Protein AF-A0A7Z9PZH0-F1 (afdb_monomer)

Foldseek 3Di:
DDDPPPDQDPVNVVVVVVVVVVVVVVVVVVVVVVVVVVVVVCVVVVQVVQQVVLCVVCLPPPQVPDDQFFDDDPPDQKTWGWDWAQDPVDNQKIWIKIFIDDDNDGDDIDIDIGGD

Structure (mmCIF, N/CA/C/O backbone):
data_AF-A0A7Z9PZH0-F1
#
_entry.id   AF-A0A7Z9PZH0-F1
#
loop_
_atom_site.group_PDB
_atom_site.id
_atom_site.type_symbol
_atom_site.label_atom_id
_atom_site.label_alt_id
_atom_site.label_comp_id
_atom_site.label_asym_id
_atom_site.label_entity_id
_atom_site.label_seq_id
_atom_site.pdbx_PDB_ins_code
_atom_site.Cartn_x
_atom_site.Cartn_y
_atom_site.Cartn_z
_atom_site.occupancy
_atom_site.B_iso_or_equiv
_atom_site.auth_seq_id
_atom_site.auth_comp_id
_atom_site.auth_asym_id
_atom_site.auth_atom_id
_atom_site.pdbx_PDB_model_num
ATOM 1 N N . MET A 1 1 ? -60.888 13.069 33.838 1.00 39.78 1 MET A N 1
ATOM 2 C CA . MET A 1 1 ? -59.625 12.820 33.105 1.00 39.78 1 MET A CA 1
ATOM 3 C C . MET A 1 1 ? -58.450 13.131 34.029 1.00 39.78 1 MET A C 1
ATOM 5 O O . MET A 1 1 ? -58.092 14.291 34.178 1.00 39.78 1 MET A O 1
ATOM 9 N N . LYS A 1 2 ? -57.905 12.134 34.742 1.00 39.16 2 LYS A N 1
ATOM 10 C CA . LYS A 1 2 ? -56.745 12.352 35.623 1.00 39.16 2 LYS A CA 1
ATOM 11 C C . LYS A 1 2 ? -55.480 12.396 34.763 1.00 39.16 2 LYS A C 1
ATOM 13 O O . LYS A 1 2 ? -55.059 11.367 34.245 1.00 39.16 2 LYS A O 1
ATOM 18 N N . LYS A 1 3 ? -54.892 13.586 34.603 1.00 49.62 3 LYS A N 1
ATOM 19 C CA . LYS A 1 3 ? -53.516 13.739 34.115 1.00 49.62 3 LYS A CA 1
ATOM 20 C C . LYS A 1 3 ? -52.597 13.094 35.153 1.00 49.62 3 LYS A C 1
ATOM 22 O O . LYS A 1 3 ? -52.370 13.666 36.214 1.00 49.62 3 LYS A O 1
ATOM 27 N N . LEU A 1 4 ? -52.114 11.884 34.870 1.00 53.66 4 LEU A N 1
ATOM 28 C CA . LEU A 1 4 ? -50.980 11.318 35.590 1.00 53.66 4 LEU A CA 1
ATOM 29 C C . LEU A 1 4 ? -49.764 12.176 35.245 1.00 53.66 4 LEU A C 1
ATOM 31 O O . LEU A 1 4 ? -49.152 12.008 34.193 1.00 53.66 4 LEU A O 1
ATOM 35 N N . SER A 1 5 ? -49.432 13.111 36.131 1.00 52.12 5 SER A N 1
ATOM 36 C CA . SER A 1 5 ? -48.100 13.700 36.175 1.00 52.12 5 SER A CA 1
ATOM 37 C C . SER A 1 5 ? -47.149 12.587 36.615 1.00 52.12 5 SER A C 1
ATOM 39 O O . SER A 1 5 ? -46.910 12.396 37.805 1.00 52.12 5 SER A O 1
ATOM 41 N N . ARG A 1 6 ? -46.705 11.761 35.660 1.00 59.03 6 ARG A N 1
ATOM 42 C CA . ARG A 1 6 ? -45.662 10.757 35.876 1.00 59.03 6 ARG A CA 1
ATOM 43 C C . ARG A 1 6 ? -44.362 11.519 36.111 1.00 59.03 6 ARG A C 1
ATOM 45 O O . ARG A 1 6 ? -43.688 11.910 35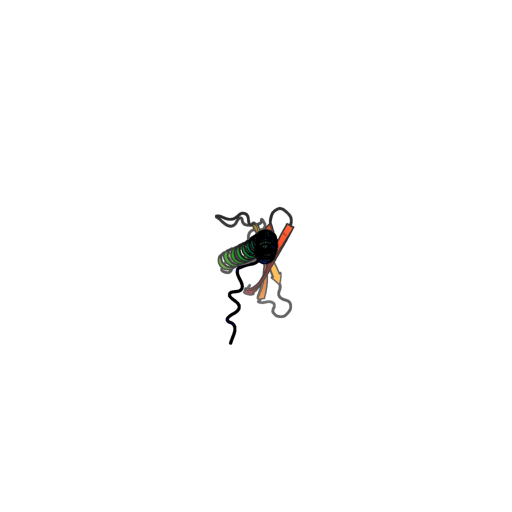.166 1.00 59.03 6 ARG A O 1
ATOM 52 N N . GLY A 1 7 ? -44.074 11.808 37.378 1.00 63.12 7 GLY A N 1
ATOM 53 C CA . GLY A 1 7 ? -42.737 12.212 37.788 1.00 63.12 7 GLY A CA 1
ATOM 54 C C . GLY A 1 7 ? -41.760 11.104 37.409 1.00 63.12 7 GLY A C 1
ATOM 55 O O . GLY A 1 7 ? -42.092 9.927 37.554 1.00 63.12 7 GLY A O 1
ATOM 56 N N . ILE A 1 8 ? -40.598 11.493 36.886 1.00 64.25 8 ILE A N 1
ATOM 57 C CA . IL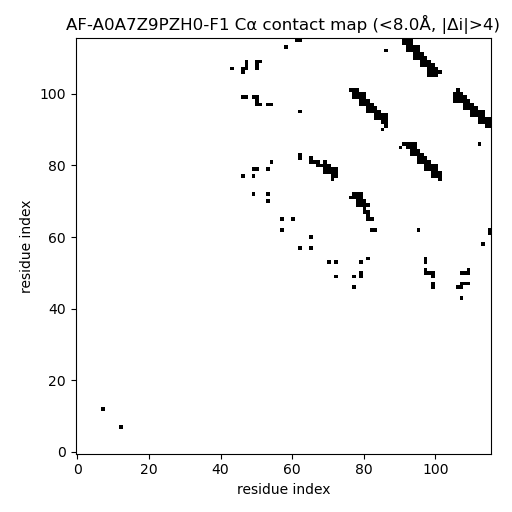E A 1 8 ? -39.541 10.562 36.487 1.00 64.25 8 ILE A CA 1
ATOM 58 C C . ILE A 1 8 ? -39.191 9.703 37.700 1.00 64.25 8 ILE A C 1
ATOM 60 O O . ILE A 1 8 ? -38.819 10.218 38.759 1.00 64.25 8 ILE A O 1
ATOM 64 N N . SER A 1 9 ? -39.366 8.393 37.559 1.00 78.38 9 SER A N 1
ATOM 65 C CA . SER A 1 9 ? -39.071 7.447 38.630 1.00 78.38 9 SER A CA 1
ATOM 66 C C . SER A 1 9 ? -37.560 7.326 38.809 1.00 78.38 9 SER A C 1
ATOM 68 O O . SER A 1 9 ? -36.808 7.318 37.836 1.00 78.38 9 SER A O 1
ATOM 70 N N . LEU A 1 10 ? -37.095 7.151 40.047 1.00 77.19 10 LEU A N 1
ATOM 71 C CA . LEU A 1 10 ? -35.681 6.883 40.342 1.00 77.19 10 LEU A CA 1
ATOM 72 C C . LEU A 1 10 ? -35.178 5.641 39.575 1.00 77.19 10 LEU A C 1
ATOM 74 O O . LEU A 1 10 ? -34.029 5.592 39.144 1.00 77.19 10 LEU A O 1
ATOM 78 N N . LEU A 1 11 ? -36.077 4.687 39.301 1.00 82.69 11 LEU A N 1
ATOM 79 C CA . LEU A 1 11 ? -35.816 3.535 38.440 1.00 82.69 11 LEU A CA 1
ATOM 80 C C . LEU A 1 11 ? -35.559 3.934 36.976 1.00 82.69 11 LEU A C 1
ATOM 82 O O . LEU A 1 11 ? -34.640 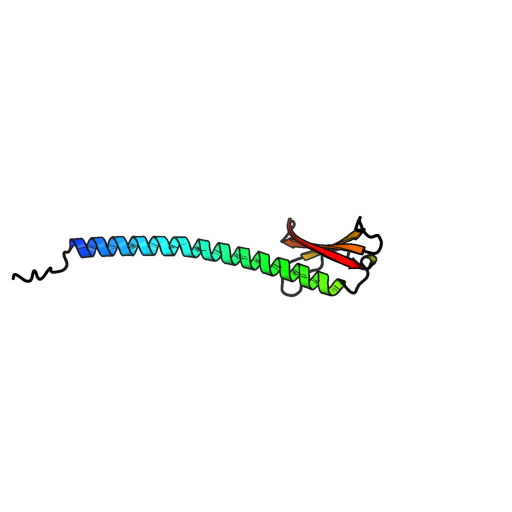3.403 36.365 1.00 82.69 11 LEU A O 1
ATOM 86 N N . GLU A 1 12 ? -36.326 4.876 36.415 1.00 82.62 12 GLU A N 1
ATOM 87 C CA . GLU A 1 12 ? -36.106 5.369 35.043 1.00 82.62 12 GLU A CA 1
ATOM 88 C C . GLU A 1 12 ? -34.746 6.054 34.912 1.00 82.62 12 GLU A C 1
ATOM 90 O O . GLU A 1 12 ? -34.064 5.861 33.909 1.00 82.62 12 GLU A O 1
ATOM 95 N N . VAL A 1 13 ? -34.313 6.791 35.940 1.00 83.50 13 VAL A N 1
ATOM 96 C CA . VAL A 1 13 ? -32.986 7.427 35.959 1.00 83.50 13 VAL A CA 1
ATOM 97 C C . VAL A 1 13 ? -31.875 6.377 35.949 1.00 83.50 13 VAL A C 1
ATOM 99 O O . VAL A 1 13 ? -30.932 6.481 35.163 1.00 83.50 13 VAL A O 1
ATOM 102 N N . VAL A 1 14 ? -31.998 5.336 36.778 1.00 87.19 14 VAL A N 1
ATOM 103 C CA . VAL A 1 14 ? -31.017 4.241 36.836 1.00 87.19 14 VAL A CA 1
ATOM 104 C C . VAL A 1 14 ? -30.970 3.472 35.514 1.00 87.19 14 VAL A C 1
ATOM 106 O O . VAL A 1 14 ? -29.882 3.188 35.009 1.00 87.19 14 VAL A O 1
ATOM 109 N N . VAL A 1 15 ? -32.127 3.180 34.915 1.00 90.12 15 VAL A N 1
ATOM 110 C CA . VAL A 1 15 ? -32.207 2.504 33.610 1.00 90.12 15 VAL A CA 1
ATOM 111 C C . VAL A 1 15 ? -31.595 3.373 32.507 1.00 90.12 15 VAL A C 1
ATOM 113 O O . VAL A 1 15 ? -30.789 2.878 31.720 1.00 90.12 15 VAL A O 1
ATOM 116 N N . ALA A 1 16 ? -31.886 4.675 32.480 1.00 88.19 16 ALA A N 1
ATOM 117 C CA . ALA A 1 16 ? -31.292 5.599 31.516 1.00 88.19 16 ALA A CA 1
ATOM 118 C C . ALA A 1 16 ? -29.762 5.680 31.660 1.00 88.19 16 ALA A C 1
ATOM 120 O O . ALA A 1 16 ? -29.047 5.640 30.656 1.00 88.19 16 ALA A O 1
ATOM 121 N N . MET A 1 17 ? -29.237 5.719 32.890 1.00 89.50 17 MET A N 1
ATOM 122 C CA . MET A 1 17 ? -27.791 5.666 33.139 1.00 89.50 17 MET A CA 1
ATOM 123 C C . MET A 1 17 ? -27.164 4.370 32.616 1.00 89.50 17 MET A C 1
ATOM 125 O O . MET A 1 17 ? -26.131 4.420 31.948 1.00 89.50 17 MET A O 1
ATOM 129 N N . GLN A 1 18 ? -27.798 3.223 32.865 1.00 91.88 18 GLN A N 1
ATOM 130 C CA . GLN A 1 18 ? -27.328 1.917 32.389 1.00 91.88 18 GLN A CA 1
ATOM 131 C C . GLN A 1 18 ? -27.299 1.847 30.855 1.00 91.88 18 GLN A C 1
ATOM 133 O O . GLN A 1 18 ? -26.290 1.444 30.272 1.00 91.88 18 GLN A O 1
ATOM 138 N N . CYS A 1 19 ? -28.366 2.301 30.189 1.00 89.75 19 CYS A N 1
ATOM 139 C CA . CYS A 1 19 ? -28.420 2.377 28.729 1.00 89.75 19 CYS A CA 1
ATOM 140 C C . CYS A 1 19 ? -27.329 3.295 28.168 1.00 89.75 19 CYS A C 1
ATOM 142 O O . CYS A 1 19 ? -26.658 2.932 27.204 1.00 89.75 19 CYS A O 1
ATOM 144 N N . THR A 1 20 ? -27.105 4.452 28.795 1.00 89.00 20 THR A N 1
ATOM 145 C CA . THR A 1 20 ? -26.069 5.402 28.364 1.00 89.00 20 THR A CA 1
ATOM 146 C C . THR A 1 20 ? -24.670 4.803 28.521 1.00 89.00 20 THR A C 1
ATOM 148 O O . THR A 1 20 ? -23.851 4.896 27.606 1.00 89.00 20 THR A O 1
ATOM 151 N N . ALA A 1 21 ? -24.403 4.121 29.638 1.00 89.38 21 ALA A N 1
ATOM 152 C CA . ALA A 1 21 ? -23.137 3.435 29.878 1.00 89.38 21 ALA A CA 1
ATOM 153 C C . ALA A 1 21 ? -22.875 2.330 28.840 1.00 89.38 21 ALA A C 1
ATOM 155 O O . ALA A 1 21 ? -21.779 2.257 28.283 1.00 89.38 21 ALA A O 1
ATOM 156 N N . LEU A 1 22 ? -23.883 1.515 28.516 1.00 87.94 22 LEU A N 1
ATOM 157 C CA . LEU A 1 22 ? -23.783 0.487 27.471 1.00 87.94 22 LEU A CA 1
ATOM 158 C C . LEU A 1 22 ? -23.483 1.088 26.093 1.00 87.94 22 LEU A C 1
ATOM 160 O O . LEU A 1 22 ? -22.635 0.572 25.362 1.00 87.94 22 LEU A O 1
ATOM 164 N N . LEU A 1 23 ? -24.141 2.195 25.753 1.00 89.00 23 LEU A N 1
ATOM 165 C CA . LEU A 1 23 ? -23.958 2.876 24.474 1.00 89.00 23 LEU A CA 1
ATOM 166 C C . LEU A 1 23 ? -22.541 3.461 24.353 1.00 89.00 23 LEU A C 1
ATOM 168 O O . LEU A 1 23 ? -21.892 3.303 23.318 1.00 89.00 23 LEU A O 1
ATOM 172 N N . LEU A 1 24 ? -22.009 4.032 25.439 1.00 87.31 24 LEU A N 1
ATOM 173 C CA . LEU A 1 24 ? -20.619 4.491 25.516 1.00 87.31 24 LEU A CA 1
ATOM 174 C C . LEU A 1 24 ? -19.619 3.338 25.361 1.00 87.31 24 LEU A C 1
ATOM 176 O O . LEU A 1 24 ? -18.647 3.468 24.619 1.00 87.31 24 LEU A O 1
ATOM 180 N N . VAL A 1 25 ? -19.865 2.188 25.997 1.00 86.38 25 VAL A N 1
ATOM 181 C CA . VAL A 1 25 ? -19.011 0.994 25.850 1.00 86.38 25 VAL A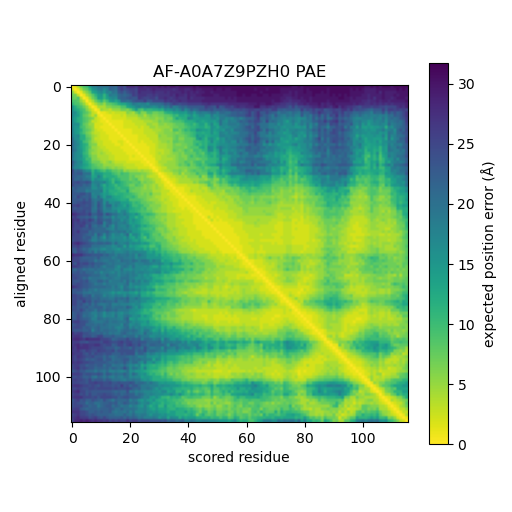 CA 1
ATOM 182 C C . VAL A 1 25 ? -19.001 0.495 24.404 1.00 86.38 25 VAL A C 1
ATOM 184 O O . VAL A 1 25 ? -17.937 0.153 23.881 1.00 86.38 25 VAL A O 1
ATOM 187 N N . LEU A 1 26 ? -20.158 0.480 23.737 1.00 82.69 26 LEU A N 1
ATOM 188 C CA . LEU A 1 26 ? -20.263 0.110 22.324 1.00 82.69 26 LEU A CA 1
ATOM 189 C C . LEU A 1 26 ? -19.472 1.075 21.433 1.00 82.69 26 LEU A C 1
ATOM 191 O O . LEU A 1 26 ? -18.657 0.623 20.629 1.00 82.69 26 LEU A O 1
ATOM 195 N N . ILE A 1 27 ? -19.624 2.388 21.625 1.00 80.88 27 ILE A N 1
ATOM 196 C CA . ILE A 1 27 ? -18.868 3.407 20.879 1.00 80.88 27 ILE A CA 1
ATOM 197 C C . ILE A 1 27 ? -17.357 3.223 21.085 1.00 80.88 27 ILE A C 1
ATOM 199 O O . ILE A 1 27 ? -16.597 3.164 20.113 1.00 80.88 27 ILE A O 1
ATOM 203 N N . CYS A 1 28 ? -16.920 3.047 22.334 1.00 78.94 28 CYS A N 1
ATOM 204 C CA . CYS A 1 28 ? -15.517 2.819 22.680 1.00 78.94 28 CYS A CA 1
ATOM 205 C C . CYS A 1 28 ? -14.944 1.532 22.072 1.00 78.94 28 CYS A C 1
ATOM 207 O O . CYS A 1 28 ? -13.738 1.463 21.845 1.00 78.94 28 CYS A O 1
ATOM 209 N N . ARG A 1 29 ? -15.773 0.522 21.782 1.00 75.56 29 ARG A N 1
ATOM 210 C CA . ARG A 1 29 ? -15.347 -0.701 21.079 1.00 75.56 29 ARG A CA 1
ATOM 211 C C . ARG A 1 29 ? -15.329 -0.554 19.558 1.00 75.56 29 ARG A C 1
ATOM 213 O O . ARG A 1 29 ? -14.462 -1.140 18.912 1.00 75.56 29 ARG A O 1
ATOM 220 N N . VAL A 1 30 ? -16.236 0.232 18.985 1.00 74.31 30 VAL A N 1
ATOM 221 C CA . VAL A 1 30 ? -16.333 0.440 17.528 1.00 74.31 30 VAL A CA 1
ATOM 222 C C . VAL A 1 30 ? -15.235 1.380 17.014 1.00 74.31 30 VAL A C 1
ATOM 224 O O . VAL A 1 30 ? -14.660 1.130 15.955 1.00 74.31 30 VAL A O 1
ATOM 227 N N . LEU A 1 31 ? -14.869 2.411 17.781 1.00 71.88 31 LEU A N 1
ATOM 228 C CA . LEU A 1 31 ? -13.819 3.378 17.424 1.00 71.88 31 LEU A CA 1
ATOM 229 C C . LEU A 1 31 ? -12.451 2.726 17.101 1.00 71.88 31 LEU A C 1
ATOM 231 O O . LEU A 1 31 ? -11.864 3.057 16.066 1.00 71.88 31 LEU A O 1
ATOM 235 N N . PRO A 1 32 ? -11.921 1.787 17.913 1.00 74.31 32 PRO A N 1
ATOM 236 C CA . PRO A 1 32 ? -10.704 1.045 17.590 1.00 74.31 32 PRO A CA 1
ATOM 237 C C . PRO A 1 32 ? -10.822 0.208 16.318 1.00 74.31 32 PRO A C 1
ATOM 239 O O . PRO A 1 32 ? -9.859 0.134 15.556 1.00 74.31 32 PRO A O 1
ATOM 242 N N . LEU A 1 33 ? -11.982 -0.417 16.082 1.00 70.06 33 LEU A N 1
ATOM 243 C CA . LEU A 1 33 ? -12.222 -1.224 14.885 1.00 70.06 33 LEU A CA 1
ATOM 244 C C . LEU A 1 33 ? -12.189 -0.351 13.629 1.00 70.06 33 LEU A C 1
ATOM 246 O O . LEU A 1 33 ? -11.449 -0.656 12.696 1.00 70.06 33 LEU A O 1
ATOM 250 N N . ALA A 1 34 ? -12.904 0.775 13.647 1.00 67.88 34 ALA A N 1
ATOM 251 C CA . ALA A 1 34 ? -12.912 1.737 12.550 1.00 67.88 34 ALA A CA 1
ATOM 252 C C . ALA A 1 34 ? -11.505 2.293 12.277 1.00 67.88 34 ALA A C 1
ATOM 254 O O . ALA A 1 34 ? -11.066 2.339 11.132 1.00 67.88 34 ALA A O 1
ATOM 255 N N . ARG A 1 35 ? -10.738 2.630 13.324 1.00 72.88 35 ARG A N 1
ATOM 256 C CA . ARG A 1 35 ? -9.343 3.086 13.170 1.00 72.88 35 ARG A CA 1
ATOM 257 C C . ARG A 1 35 ? -8.439 2.026 12.543 1.00 72.88 35 ARG A C 1
ATOM 259 O O . ARG A 1 35 ? -7.582 2.369 11.732 1.00 72.88 35 ARG A O 1
ATOM 266 N N . ARG A 1 36 ? -8.602 0.751 12.913 1.00 75.06 36 ARG A N 1
ATOM 267 C CA . ARG A 1 36 ? -7.840 -0.355 12.307 1.00 75.06 36 ARG A CA 1
ATOM 268 C C . ARG A 1 36 ? -8.196 -0.525 10.832 1.00 75.06 36 ARG A C 1
ATOM 270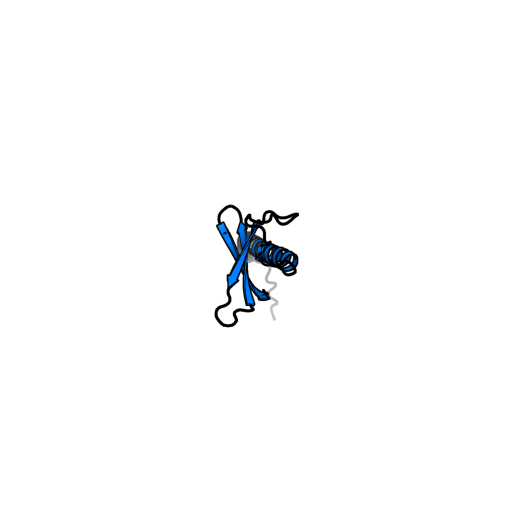 O O . ARG A 1 36 ? -7.281 -0.595 10.019 1.00 75.06 36 ARG A O 1
ATOM 277 N N . GLN A 1 37 ? -9.486 -0.490 10.498 1.00 75.06 37 GLN A N 1
ATOM 278 C CA . GLN A 1 37 ? -9.960 -0.589 9.115 1.00 75.06 37 GLN A CA 1
ATOM 279 C C . GLN A 1 37 ? -9.458 0.568 8.249 1.00 75.06 37 GLN A C 1
ATOM 281 O O . GLN A 1 37 ? -8.945 0.330 7.161 1.00 75.06 37 GLN A O 1
ATOM 286 N N . VAL A 1 38 ? -9.518 1.806 8.748 1.00 78.06 38 VAL A N 1
ATOM 287 C CA . VAL A 1 38 ? -8.973 2.973 8.036 1.00 78.06 38 VAL A CA 1
ATOM 288 C C . VAL A 1 38 ? -7.464 2.837 7.843 1.00 78.06 38 VAL A C 1
ATOM 290 O O . VAL A 1 38 ? -6.973 3.078 6.750 1.00 78.06 38 VAL A O 1
ATOM 293 N N . LYS A 1 39 ? -6.717 2.387 8.860 1.00 78.38 39 LYS A N 1
ATOM 294 C CA . LYS A 1 39 ? -5.263 2.189 8.747 1.00 78.38 39 LYS A CA 1
ATOM 295 C C . LYS A 1 39 ? -4.889 1.086 7.750 1.00 78.38 39 LYS A C 1
ATOM 297 O O . LYS A 1 39 ? -3.847 1.177 7.106 1.00 78.38 39 LYS A O 1
ATOM 302 N N . GLU A 1 40 ? -5.689 0.030 7.638 1.00 79.38 40 GLU A N 1
ATOM 303 C CA . GLU A 1 40 ? -5.508 -0.994 6.603 1.00 79.38 40 GLU A CA 1
ATOM 304 C C . GLU A 1 40 ? -5.872 -0.477 5.214 1.00 79.38 40 GLU A C 1
ATOM 306 O O . GLU A 1 40 ? -5.106 -0.699 4.280 1.00 79.38 40 GLU A O 1
ATOM 311 N N . ALA A 1 41 ? -6.984 0.244 5.078 1.00 76.94 41 ALA A N 1
ATOM 312 C CA . ALA A 1 41 ? -7.387 0.855 3.815 1.00 76.94 41 ALA A CA 1
ATOM 313 C C . ALA A 1 41 ? -6.341 1.863 3.316 1.00 76.94 41 ALA A C 1
ATOM 315 O O . ALA A 1 41 ? -5.950 1.811 2.155 1.00 76.94 41 ALA A O 1
ATOM 316 N N . ASP A 1 42 ? -5.815 2.702 4.206 1.00 82.44 42 ASP A N 1
ATOM 317 C CA . ASP A 1 42 ? -4.751 3.664 3.911 1.00 82.44 42 ASP A CA 1
ATOM 318 C C . ASP A 1 42 ? -3.460 2.966 3.450 1.00 82.44 42 ASP A C 1
ATOM 320 O O . ASP A 1 42 ? -2.867 3.333 2.440 1.00 82.44 42 ASP A O 1
ATOM 324 N N . LYS A 1 43 ? -3.066 1.866 4.108 1.00 81.00 43 LYS A N 1
ATOM 325 C CA . LYS A 1 43 ? -1.937 1.038 3.648 1.00 81.00 43 LYS A CA 1
ATOM 326 C C . LYS A 1 43 ? -2.170 0.439 2.259 1.00 81.00 43 LYS A C 1
ATOM 328 O O . LYS A 1 43 ? -1.213 0.351 1.493 1.00 81.00 43 LYS A O 1
ATOM 333 N N . ARG A 1 44 ? -3.393 -0.014 1.965 1.00 79.44 44 ARG A N 1
ATOM 334 C CA . ARG A 1 44 ? -3.761 -0.599 0.665 1.00 79.44 44 ARG A CA 1
ATOM 335 C C . ARG A 1 44 ? -3.713 0.446 -0.438 1.00 79.44 44 ARG A C 1
ATOM 337 O O . ARG A 1 44 ? -3.077 0.214 -1.458 1.00 79.44 44 ARG A O 1
ATOM 344 N N . LEU A 1 45 ? -4.328 1.600 -0.198 1.00 82.81 45 LEU A N 1
ATOM 345 C CA . LEU A 1 45 ? -4.344 2.719 -1.135 1.00 82.81 45 LEU A CA 1
ATOM 346 C C . LEU A 1 45 ? -2.933 3.259 -1.370 1.00 82.81 45 LEU A C 1
ATOM 348 O O . LEU A 1 45 ? -2.519 3.380 -2.516 1.00 82.81 45 LEU A O 1
ATOM 352 N N . GLY A 1 46 ? -2.164 3.494 -0.305 1.00 85.69 46 GLY A N 1
ATOM 353 C CA . GLY A 1 46 ? -0.782 3.958 -0.418 1.00 85.69 46 GLY A CA 1
ATOM 354 C C . GLY A 1 46 ? 0.120 2.972 -1.165 1.00 85.69 46 GLY A C 1
ATOM 355 O O . GLY A 1 46 ? 0.940 3.393 -1.972 1.00 85.69 46 GLY A O 1
ATOM 356 N N . GLY A 1 47 ? -0.060 1.665 -0.946 1.00 85.62 47 GLY A N 1
ATOM 357 C CA . GLY A 1 47 ? 0.662 0.632 -1.688 1.00 85.62 47 GLY A CA 1
ATOM 358 C C . GLY A 1 47 ? 0.285 0.606 -3.170 1.00 85.62 47 GLY A C 1
ATOM 359 O O . GLY A 1 47 ? 1.167 0.627 -4.022 1.00 85.62 47 GLY A O 1
ATOM 360 N N . ALA A 1 48 ? -1.010 0.615 -3.486 1.00 85.25 48 ALA A N 1
ATOM 361 C CA . ALA A 1 48 ? -1.485 0.624 -4.869 1.00 85.25 48 ALA A CA 1
ATOM 362 C C . ALA A 1 48 ? -1.012 1.870 -5.636 1.00 85.25 48 ALA A C 1
ATOM 364 O O . ALA A 1 48 ? -0.501 1.741 -6.745 1.00 85.25 48 ALA A O 1
ATOM 365 N N . LEU A 1 49 ? -1.102 3.053 -5.019 1.00 87.00 49 LEU A N 1
ATOM 366 C CA . LEU A 1 49 ? -0.602 4.303 -5.600 1.00 87.00 49 LEU A CA 1
ATOM 367 C C . LEU A 1 49 ? 0.916 4.266 -5.806 1.00 87.00 49 LEU A C 1
ATOM 369 O O . LEU A 1 49 ? 1.402 4.691 -6.846 1.00 87.00 49 LEU A O 1
ATOM 373 N N . ALA A 1 50 ? 1.671 3.708 -4.854 1.00 88.31 50 ALA A N 1
ATOM 374 C CA . ALA A 1 50 ? 3.112 3.524 -5.005 1.00 88.31 50 ALA A CA 1
ATOM 375 C C . ALA A 1 50 ? 3.450 2.605 -6.193 1.00 88.31 50 ALA A C 1
ATOM 377 O O . ALA A 1 50 ? 4.346 2.925 -6.971 1.00 88.31 50 ALA A O 1
ATOM 378 N N . ALA A 1 51 ? 2.723 1.492 -6.357 1.00 86.88 51 ALA A N 1
ATOM 379 C CA . ALA A 1 51 ? 2.894 0.592 -7.499 1.00 86.88 51 ALA A CA 1
ATOM 380 C C . ALA A 1 51 ? 2.598 1.299 -8.824 1.00 86.88 51 ALA A C 1
ATOM 382 O O . ALA A 1 51 ? 3.381 1.185 -9.762 1.00 86.88 51 ALA A O 1
ATOM 383 N N . GLN A 1 52 ? 1.486 2.035 -8.879 1.00 87.38 52 GLN A N 1
ATOM 384 C CA . GLN A 1 52 ? 1.048 2.744 -10.074 1.00 87.38 52 GLN A CA 1
ATOM 385 C C . GLN A 1 52 ? 2.039 3.838 -10.476 1.00 87.38 52 GLN A C 1
ATOM 387 O O . GLN A 1 52 ? 2.446 3.867 -11.630 1.00 87.38 52 GLN A O 1
ATOM 392 N N . ASN A 1 53 ? 2.481 4.678 -9.537 1.00 88.62 53 ASN A N 1
ATOM 393 C CA . ASN A 1 53 ? 3.421 5.762 -9.827 1.00 88.62 53 ASN A CA 1
ATOM 394 C C . ASN A 1 53 ? 4.737 5.232 -10.409 1.00 88.62 53 ASN A C 1
ATOM 396 O O . ASN A 1 53 ? 5.224 5.750 -11.409 1.00 88.62 53 ASN A O 1
ATOM 400 N N . VAL A 1 54 ? 5.291 4.171 -9.810 1.00 88.94 54 VAL A N 1
ATOM 401 C CA . VAL A 1 54 ? 6.521 3.542 -10.315 1.00 88.94 54 VAL A CA 1
ATOM 402 C C . VAL A 1 54 ? 6.267 2.900 -11.676 1.00 88.94 54 VAL A C 1
ATOM 404 O O . VAL A 1 54 ? 7.077 3.019 -12.584 1.00 88.94 54 VAL A O 1
ATOM 407 N N . LEU A 1 55 ? 5.133 2.234 -11.865 1.00 86.69 55 LEU A N 1
ATOM 408 C CA . LEU A 1 55 ? 4.819 1.625 -13.151 1.00 86.69 55 LEU A CA 1
ATOM 409 C C . LEU A 1 55 ? 4.645 2.670 -14.264 1.00 86.69 55 LEU A C 1
ATOM 411 O O . LEU A 1 55 ? 5.112 2.441 -15.374 1.00 86.69 55 LEU A O 1
ATOM 415 N N . GLU A 1 56 ? 4.019 3.811 -13.973 1.00 87.00 56 GLU A N 1
ATOM 416 C CA . GLU A 1 56 ? 3.864 4.935 -14.905 1.00 87.00 56 GLU A CA 1
ATOM 417 C C . GLU A 1 56 ? 5.210 5.580 -15.260 1.00 87.00 56 GLU A C 1
ATOM 419 O O . GLU A 1 56 ? 5.471 5.830 -16.437 1.00 87.00 56 GLU A O 1
ATOM 424 N N . GLU A 1 57 ? 6.095 5.780 -14.278 1.00 88.12 57 GLU A N 1
ATOM 425 C CA . GLU A 1 57 ? 7.445 6.321 -14.492 1.00 88.12 57 GLU A CA 1
ATOM 426 C C . GLU A 1 57 ? 8.257 5.456 -15.469 1.00 88.12 57 GLU A C 1
ATOM 428 O O . GLU A 1 57 ? 8.919 5.968 -16.375 1.00 88.12 57 GLU A O 1
ATOM 433 N N . TYR A 1 58 ? 8.150 4.132 -15.336 1.00 86.56 58 TYR A N 1
ATOM 434 C CA . TYR A 1 58 ? 8.903 3.176 -16.150 1.00 86.56 58 TYR A CA 1
ATOM 435 C C . TYR A 1 58 ? 8.135 2.666 -17.378 1.00 86.56 58 TYR A C 1
ATOM 437 O O . TYR A 1 58 ? 8.693 1.901 -18.163 1.00 86.56 58 TYR A O 1
ATOM 445 N N . MET A 1 59 ? 6.900 3.121 -17.615 1.00 82.12 59 MET A N 1
ATOM 446 C CA . MET A 1 59 ? 6.096 2.706 -18.775 1.00 82.12 59 MET A CA 1
ATOM 447 C C . MET A 1 59 ? 6.710 3.157 -20.108 1.00 82.12 59 MET A C 1
ATOM 449 O O . MET A 1 59 ? 6.538 2.495 -21.128 1.00 82.12 59 MET A O 1
ATOM 453 N N . SER A 1 60 ? 7.437 4.278 -20.094 1.00 80.75 60 SER A N 1
ATOM 454 C CA . SER A 1 60 ? 8.140 4.812 -21.272 1.00 80.75 60 SER A CA 1
ATOM 455 C C . SER A 1 60 ? 9.541 4.218 -21.456 1.00 80.75 60 SER A C 1
ATOM 457 O O . SER A 1 60 ? 10.193 4.477 -22.466 1.00 80.75 60 SER A O 1
ATOM 459 N N . VAL A 1 61 ? 10.017 3.446 -20.476 1.00 84.81 61 VAL A N 1
ATOM 460 C CA . VAL A 1 61 ? 11.343 2.827 -20.473 1.00 84.81 61 VAL A CA 1
ATOM 461 C C . VAL A 1 61 ? 11.188 1.371 -20.909 1.00 84.81 61 VAL A C 1
ATOM 463 O O . VAL A 1 61 ? 10.337 0.664 -20.363 1.00 84.81 61 VAL A O 1
ATOM 466 N N . PRO A 1 62 ? 11.996 0.873 -21.859 1.00 82.06 62 PRO A N 1
ATOM 467 C CA . PRO A 1 62 ? 11.908 -0.518 -22.270 1.00 82.06 62 PRO A CA 1
ATOM 468 C C . PRO A 1 62 ? 12.183 -1.447 -21.074 1.00 82.06 62 PRO A C 1
ATOM 470 O O . PRO A 1 62 ? 13.136 -1.213 -20.324 1.00 82.06 62 PRO A O 1
ATOM 473 N N . PRO A 1 63 ? 11.438 -2.558 -20.912 1.00 81.38 63 PRO A N 1
ATOM 474 C CA . PRO A 1 63 ? 11.549 -3.410 -19.724 1.00 81.38 63 PRO A CA 1
ATOM 475 C C . PRO A 1 63 ? 12.938 -3.990 -19.423 1.00 81.38 63 PRO A C 1
ATOM 477 O O . PRO A 1 63 ? 13.216 -4.434 -18.312 1.00 81.38 63 PRO A O 1
ATOM 480 N N . ARG A 1 64 ? 13.839 -3.995 -20.410 1.00 80.88 64 ARG A N 1
ATOM 481 C CA . ARG A 1 64 ? 15.233 -4.442 -20.257 1.00 80.88 64 ARG A CA 1
ATOM 482 C C . ARG A 1 64 ? 16.081 -3.491 -19.415 1.00 80.88 64 ARG A C 1
ATOM 484 O O . ARG A 1 64 ? 17.078 -3.928 -18.845 1.00 80.88 64 ARG A O 1
ATOM 491 N N . GLU A 1 65 ? 15.698 -2.221 -19.370 1.00 84.38 65 GLU A N 1
ATOM 492 C CA . GLU A 1 65 ? 16.393 -1.154 -18.647 1.00 84.38 65 GLU A CA 1
ATOM 493 C C . GLU A 1 65 ? 15.798 -0.919 -17.254 1.00 84.38 65 GLU A C 1
ATOM 495 O O . GLU A 1 65 ? 16.286 -0.082 -16.498 1.00 84.38 65 GLU A O 1
ATOM 500 N N . TRP A 1 66 ? 14.764 -1.678 -16.883 1.00 87.19 66 TRP A N 1
ATOM 501 C CA . TRP A 1 66 ? 14.146 -1.555 -15.574 1.00 87.19 66 TRP A CA 1
ATOM 502 C C . TRP A 1 66 ? 15.096 -1.970 -14.445 1.00 87.19 66 TRP A C 1
ATOM 504 O O . TRP A 1 66 ? 15.905 -2.898 -14.594 1.00 87.19 66 TRP A O 1
ATOM 514 N N . PRO A 1 67 ? 14.992 -1.309 -13.281 1.00 87.56 67 PRO A N 1
ATOM 515 C CA . PRO A 1 67 ? 15.829 -1.616 -12.138 1.00 87.56 67 PRO A CA 1
ATOM 516 C C . PRO A 1 67 ? 15.546 -3.035 -11.636 1.00 87.56 67 PRO A C 1
ATOM 518 O O . PRO A 1 67 ? 14.414 -3.411 -11.344 1.00 87.56 67 PRO A O 1
ATOM 521 N N . ARG A 1 68 ? 16.611 -3.831 -11.486 1.00 85.44 68 ARG A N 1
ATOM 522 C CA . ARG A 1 68 ? 16.527 -5.186 -10.907 1.00 85.44 68 ARG A CA 1
ATOM 523 C C . ARG A 1 68 ? 16.309 -5.168 -9.395 1.00 85.44 68 ARG A C 1
ATOM 525 O O . ARG A 1 68 ? 15.886 -6.163 -8.811 1.00 85.44 68 ARG A O 1
ATOM 532 N N . THR A 1 69 ? 16.652 -4.055 -8.756 1.00 87.06 69 THR A N 1
ATOM 533 C CA . THR A 1 69 ? 16.445 -3.819 -7.330 1.00 87.06 69 THR A CA 1
ATOM 534 C C . THR A 1 69 ? 15.123 -3.092 -7.101 1.00 87.06 69 THR A C 1
ATOM 536 O O . THR A 1 69 ? 14.779 -2.227 -7.903 1.00 87.06 69 THR A O 1
ATOM 539 N N . PRO A 1 70 ? 14.404 -3.374 -6.000 1.00 86.50 70 PRO A N 1
ATOM 540 C CA . PRO A 1 70 ? 13.188 -2.642 -5.673 1.00 86.50 70 PRO A CA 1
ATOM 541 C C . PRO A 1 70 ? 13.440 -1.134 -5.557 1.00 86.50 70 PRO A C 1
ATOM 543 O O . PRO A 1 70 ? 14.368 -0.710 -4.864 1.00 86.50 70 PRO A O 1
ATOM 546 N N . VAL A 1 71 ? 12.592 -0.340 -6.204 1.00 88.75 71 VAL A N 1
ATOM 547 C CA . VAL A 1 71 ? 12.624 1.124 -6.180 1.00 88.75 71 VAL A CA 1
ATOM 548 C C . VAL A 1 71 ? 11.939 1.616 -4.909 1.00 88.75 71 VAL A C 1
ATOM 550 O O . VAL A 1 71 ? 10.837 1.179 -4.574 1.00 88.75 71 VAL A O 1
ATOM 553 N N . MET A 1 72 ? 12.596 2.509 -4.174 1.00 88.12 72 MET A N 1
ATOM 554 C CA . MET A 1 72 ? 11.987 3.207 -3.041 1.00 88.12 72 MET A CA 1
ATOM 555 C C . MET A 1 72 ? 11.111 4.342 -3.564 1.00 88.12 72 MET A C 1
ATOM 557 O O . MET A 1 72 ? 11.598 5.182 -4.314 1.00 88.12 72 MET A O 1
ATOM 561 N N . VAL A 1 73 ? 9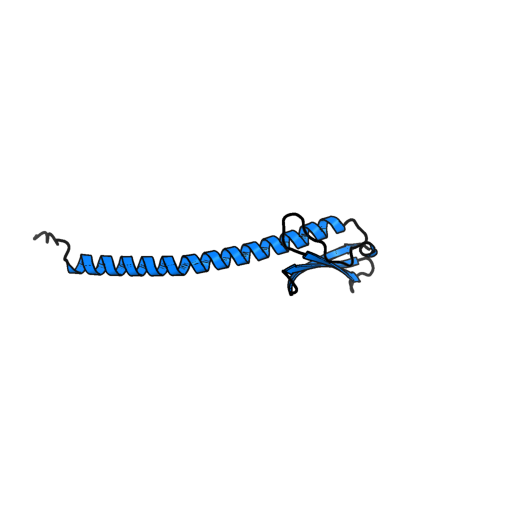.850 4.401 -3.139 1.00 84.94 73 VAL A N 1
ATOM 562 C CA . VAL A 1 73 ? 8.961 5.510 -3.517 1.00 84.94 73 VAL A CA 1
ATOM 563 C C . VAL A 1 73 ? 9.148 6.673 -2.550 1.00 84.94 73 VAL A C 1
ATOM 565 O O . VAL A 1 73 ? 8.941 6.512 -1.341 1.00 84.94 73 VAL A O 1
ATOM 568 N N . GLU A 1 74 ? 9.526 7.839 -3.079 1.00 80.38 74 GLU A N 1
ATOM 569 C CA . GLU A 1 74 ? 9.790 9.045 -2.290 1.00 80.38 74 GLU A CA 1
ATOM 570 C C . GLU A 1 74 ? 8.621 9.403 -1.363 1.00 80.38 74 GLU A C 1
ATOM 572 O O . GLU A 1 74 ? 7.447 9.312 -1.719 1.00 80.38 74 GLU A O 1
ATOM 577 N N . GLY A 1 75 ? 8.948 9.779 -0.124 1.00 79.12 75 GLY A N 1
ATOM 578 C CA . GLY A 1 75 ? 7.951 10.123 0.892 1.00 79.12 75 GLY A CA 1
ATOM 579 C C . GLY A 1 75 ? 7.170 8.933 1.458 1.00 79.12 75 GLY A C 1
ATOM 580 O O . GLY A 1 75 ? 6.313 9.126 2.322 1.00 79.12 75 GLY A O 1
ATOM 581 N N . THR A 1 76 ? 7.466 7.699 1.039 1.00 81.00 76 THR A N 1
ATOM 582 C CA . THR A 1 76 ? 6.791 6.502 1.549 1.00 81.00 76 THR A CA 1
ATOM 583 C C . THR A 1 76 ? 7.774 5.434 2.030 1.00 81.00 76 THR A C 1
ATOM 585 O O . THR A 1 76 ? 8.972 5.466 1.770 1.00 81.00 76 THR A O 1
ATOM 588 N N . ARG A 1 77 ? 7.247 4.445 2.758 1.00 82.50 77 ARG A N 1
ATOM 589 C CA . ARG A 1 77 ? 7.996 3.252 3.195 1.00 82.50 77 ARG A CA 1
ATOM 590 C C . ARG A 1 77 ? 7.908 2.084 2.209 1.00 82.50 77 ARG A C 1
ATOM 592 O O . ARG A 1 77 ? 8.288 0.968 2.560 1.00 82.50 77 ARG A O 1
ATOM 599 N N . PHE A 1 78 ? 7.286 2.299 1.054 1.00 85.19 78 PHE A N 1
ATOM 600 C CA . PHE A 1 78 ? 6.999 1.238 0.102 1.00 85.19 78 PHE A CA 1
ATOM 601 C C . PHE A 1 78 ? 8.188 1.045 -0.837 1.00 85.19 78 PHE A C 1
ATOM 603 O O . PHE A 1 78 ? 8.771 2.009 -1.337 1.00 85.19 78 PHE A O 1
ATOM 610 N N . ARG A 1 79 ? 8.535 -0.223 -1.066 1.00 89.06 79 ARG A N 1
ATOM 611 C CA . ARG A 1 79 ? 9.505 -0.640 -2.081 1.00 89.06 79 ARG A CA 1
ATOM 612 C C . ARG A 1 79 ? 8.758 -1.320 -3.206 1.00 89.06 79 ARG A C 1
ATOM 614 O O . ARG A 1 79 ? 7.980 -2.219 -2.923 1.00 89.06 79 ARG A O 1
ATOM 621 N N . VAL A 1 80 ? 8.986 -0.939 -4.452 1.00 89.75 80 VAL A N 1
ATOM 622 C CA . VAL A 1 80 ? 8.296 -1.532 -5.602 1.00 89.75 80 VAL A CA 1
ATOM 623 C C . VAL A 1 80 ? 9.299 -2.293 -6.451 1.00 89.75 80 VAL A C 1
ATOM 625 O O . VAL A 1 80 ? 10.286 -1.734 -6.918 1.00 89.75 80 VAL A O 1
ATOM 628 N N . LYS A 1 81 ? 9.065 -3.588 -6.630 1.00 90.19 81 LYS A N 1
ATOM 629 C CA . LYS A 1 81 ? 9.815 -4.436 -7.550 1.00 90.19 81 LYS A CA 1
ATOM 630 C C . LYS A 1 81 ? 9.092 -4.455 -8.893 1.00 90.19 81 LYS A C 1
ATOM 632 O O . LYS A 1 81 ? 7.908 -4.779 -8.930 1.00 90.19 81 LYS A O 1
ATOM 637 N N . LEU A 1 82 ? 9.808 -4.128 -9.961 1.00 89.00 82 LEU A N 1
ATOM 638 C CA . LEU A 1 82 ? 9.305 -4.195 -11.327 1.00 89.00 82 LEU A CA 1
ATOM 639 C C . LEU A 1 82 ? 9.778 -5.482 -12.000 1.00 89.00 82 LEU A C 1
ATOM 641 O O . LEU A 1 82 ? 10.951 -5.848 -11.908 1.00 89.00 82 LEU A O 1
ATOM 645 N N . GLU A 1 83 ? 8.868 -6.161 -12.683 1.00 87.06 83 GLU A N 1
ATOM 646 C CA . GLU A 1 83 ? 9.150 -7.348 -13.485 1.00 87.06 83 GLU A CA 1
ATOM 647 C C . GLU A 1 83 ? 8.374 -7.272 -14.797 1.00 87.06 83 GLU A C 1
ATOM 649 O O . GLU A 1 83 ? 7.264 -6.754 -14.837 1.00 87.06 83 GLU A O 1
ATOM 654 N N . ALA A 1 84 ? 8.941 -7.798 -15.877 1.00 85.25 84 ALA A N 1
ATOM 655 C CA . ALA A 1 84 ? 8.245 -7.916 -17.148 1.00 85.25 84 ALA A CA 1
ATOM 656 C C . ALA A 1 84 ? 8.392 -9.333 -17.691 1.00 85.25 84 ALA A C 1
ATOM 658 O O . ALA A 1 84 ? 9.497 -9.876 -17.762 1.00 85.25 84 ALA A O 1
ATOM 659 N N . LEU A 1 85 ? 7.268 -9.927 -18.074 1.00 85.75 85 LEU A N 1
ATOM 660 C CA . LEU A 1 85 ? 7.185 -11.276 -18.616 1.00 85.75 85 LEU A CA 1
ATOM 661 C C . LEU A 1 85 ? 6.609 -11.221 -20.036 1.00 85.75 85 LEU A C 1
ATOM 663 O O . LEU A 1 85 ? 5.733 -10.405 -20.308 1.00 85.75 85 LEU A O 1
ATOM 667 N N . PRO A 1 86 ? 7.061 -12.068 -20.971 1.00 80.50 86 PRO A N 1
ATOM 668 C CA . PRO A 1 86 ? 6.483 -12.107 -22.311 1.00 80.50 86 PRO A CA 1
ATOM 669 C C . PRO A 1 86 ? 5.003 -12.513 -22.252 1.00 80.50 86 PRO A C 1
ATOM 671 O O . PRO A 1 86 ? 4.651 -13.509 -21.612 1.00 80.50 86 PRO A O 1
ATOM 674 N N . TYR A 1 87 ? 4.134 -11.756 -22.928 1.00 79.56 87 TYR A N 1
ATOM 675 C CA . TYR A 1 87 ? 2.704 -12.054 -22.953 1.00 79.56 87 TYR A CA 1
ATOM 676 C C . TYR A 1 87 ? 2.405 -13.182 -23.948 1.00 79.56 87 TYR A C 1
ATOM 678 O O . TYR A 1 87 ? 2.756 -13.094 -25.124 1.00 79.56 87 TYR A O 1
ATOM 686 N N . ARG A 1 88 ? 1.753 -14.258 -23.484 1.00 78.75 88 ARG A N 1
ATOM 687 C CA . ARG A 1 88 ? 1.585 -15.499 -24.269 1.00 78.75 88 ARG A CA 1
ATOM 688 C C . ARG A 1 88 ? 0.806 -15.321 -25.572 1.00 78.75 88 ARG A C 1
ATOM 690 O O . ARG A 1 88 ? 1.058 -16.060 -26.515 1.00 78.75 88 ARG A O 1
ATOM 697 N N . GLU A 1 89 ? -0.146 -14.393 -25.618 1.00 80.75 89 GLU A N 1
ATOM 698 C CA . GLU A 1 89 ? -1.049 -14.238 -26.767 1.00 80.75 89 GLU A CA 1
ATOM 699 C C . GLU A 1 89 ? -0.499 -13.284 -27.834 1.00 80.75 89 GLU A C 1
ATOM 701 O O . GLU A 1 89 ? -0.940 -13.314 -28.982 1.00 80.75 89 GLU A O 1
ATOM 706 N N . ASN A 1 90 ? 0.477 -12.440 -27.485 1.00 77.94 90 ASN A N 1
ATOM 707 C CA . ASN A 1 90 ? 1.058 -11.478 -28.412 1.00 77.94 90 ASN A CA 1
ATOM 708 C C . ASN A 1 90 ? 2.524 -11.203 -28.073 1.00 77.94 90 ASN A C 1
ATOM 710 O O . ASN A 1 90 ? 2.835 -10.492 -27.122 1.00 77.94 90 ASN A O 1
ATOM 714 N N . ASN A 1 91 ? 3.420 -11.682 -28.935 1.00 75.69 91 ASN A N 1
ATOM 715 C CA . ASN A 1 91 ? 4.869 -11.564 -28.760 1.00 75.69 91 ASN A CA 1
ATOM 716 C C . ASN A 1 91 ? 5.391 -10.114 -28.813 1.00 75.69 91 ASN A C 1
ATOM 718 O O . ASN A 1 91 ? 6.553 -9.884 -28.490 1.00 75.69 91 ASN A O 1
ATOM 722 N N . LYS A 1 92 ? 4.560 -9.146 -29.230 1.00 78.19 92 LYS A N 1
ATOM 723 C CA . LYS A 1 92 ? 4.871 -7.704 -29.205 1.00 78.19 92 LYS A CA 1
ATOM 724 C C . LYS A 1 92 ? 4.485 -7.026 -27.883 1.00 78.19 92 LYS A C 1
ATOM 726 O O . LYS A 1 92 ? 4.697 -5.823 -27.730 1.00 78.19 92 LYS A O 1
ATOM 731 N N . LEU A 1 93 ? 3.865 -7.761 -26.961 1.00 77.50 93 LEU A N 1
ATOM 732 C CA . LEU A 1 93 ? 3.453 -7.279 -25.648 1.00 77.50 93 LEU A CA 1
ATOM 733 C C . LEU A 1 93 ? 4.249 -7.993 -24.551 1.00 77.50 93 LEU A C 1
ATOM 735 O O . LEU A 1 93 ? 4.536 -9.191 -24.627 1.00 77.50 93 LEU A O 1
ATOM 739 N N . MET A 1 94 ? 4.581 -7.246 -23.507 1.00 80.12 94 MET A N 1
ATOM 740 C CA . MET A 1 94 ? 5.065 -7.770 -22.239 1.00 80.12 94 MET A CA 1
ATOM 741 C C . MET A 1 94 ? 4.018 -7.498 -21.160 1.00 80.12 94 MET A C 1
ATOM 743 O O . MET A 1 94 ? 3.418 -6.427 -21.118 1.00 80.12 94 MET A O 1
ATOM 747 N N . LEU A 1 95 ? 3.805 -8.469 -20.282 1.00 82.75 95 LEU A N 1
ATOM 748 C CA . LEU A 1 95 ? 3.089 -8.291 -19.032 1.00 82.75 95 LEU A CA 1
ATOM 749 C C . LEU A 1 95 ? 4.050 -7.659 -18.026 1.00 82.75 95 LEU A C 1
ATOM 751 O O . LEU A 1 95 ? 4.974 -8.311 -17.542 1.00 82.75 95 LEU A O 1
ATOM 755 N N . ALA A 1 96 ? 3.845 -6.383 -17.757 1.00 85.06 96 ALA A N 1
ATOM 756 C CA . ALA A 1 96 ? 4.525 -5.642 -16.720 1.00 85.06 96 ALA A CA 1
ATOM 757 C C . ALA A 1 96 ? 3.847 -5.872 -15.372 1.00 85.06 96 ALA A C 1
ATOM 759 O O . ALA A 1 96 ? 2.631 -5.764 -15.259 1.00 85.06 96 ALA A O 1
ATOM 760 N N . SER A 1 97 ? 4.643 -6.138 -14.351 1.00 84.50 97 SER A N 1
ATOM 761 C CA . SER A 1 97 ? 4.226 -6.396 -12.983 1.00 84.50 97 SER A CA 1
ATOM 762 C C . SER A 1 97 ? 4.966 -5.444 -12.049 1.00 84.50 97 SER A C 1
ATOM 764 O O . SER A 1 97 ? 6.195 -5.364 -12.061 1.00 84.50 97 SER A O 1
ATOM 766 N N . ALA A 1 98 ? 4.211 -4.734 -11.218 1.00 86.25 98 ALA A N 1
ATOM 767 C CA . ALA A 1 98 ? 4.709 -3.921 -10.123 1.00 86.25 98 ALA A CA 1
ATOM 768 C C . ALA A 1 98 ? 4.278 -4.561 -8.800 1.00 86.25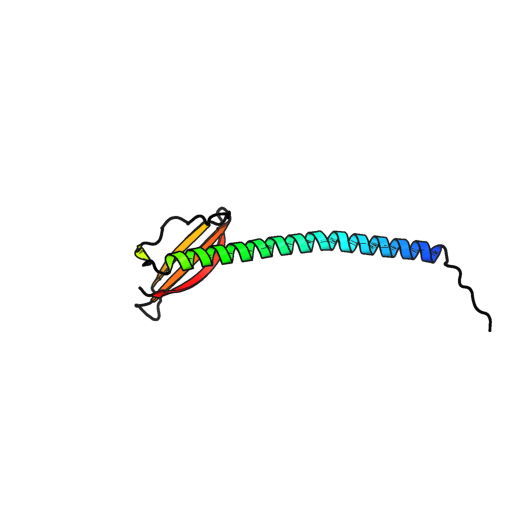 98 ALA A C 1
ATOM 770 O O . ALA A 1 98 ? 3.095 -4.606 -8.457 1.00 86.25 98 ALA A O 1
ATOM 771 N N . THR A 1 99 ? 5.249 -5.063 -8.040 1.00 86.00 99 THR A N 1
ATOM 772 C CA . THR A 1 99 ? 5.015 -5.719 -6.751 1.00 86.00 99 THR A CA 1
ATOM 773 C C . THR A 1 99 ? 5.515 -4.846 -5.609 1.00 86.00 99 THR A C 1
ATOM 775 O O . THR A 1 99 ? 6.704 -4.553 -5.503 1.00 86.00 99 THR A O 1
ATOM 778 N N . VAL A 1 100 ? 4.610 -4.446 -4.722 1.00 86.44 100 VAL A N 1
ATOM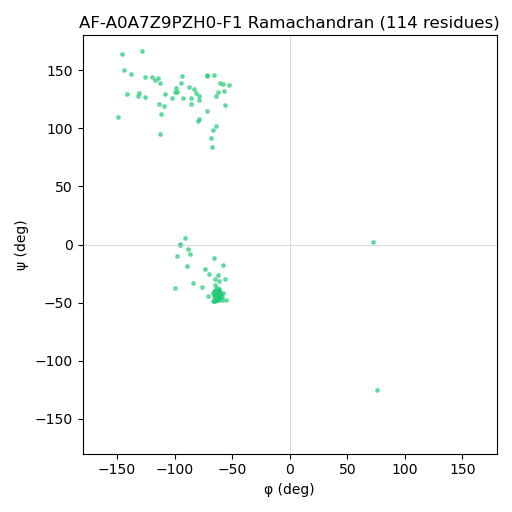 779 C CA . VAL A 1 100 ? 4.905 -3.628 -3.545 1.00 86.44 100 VAL A CA 1
ATOM 780 C C . VAL A 1 100 ? 5.334 -4.518 -2.391 1.00 86.44 100 VAL A C 1
ATOM 782 O O . VAL A 1 100 ? 4.605 -5.414 -1.966 1.00 86.44 100 VAL A O 1
ATOM 785 N N . LEU A 1 101 ? 6.490 -4.206 -1.830 1.00 84.06 101 LEU A N 1
ATOM 786 C CA . LEU A 1 101 ? 7.074 -4.828 -0.658 1.00 84.06 101 LEU A CA 1
ATOM 787 C C . LEU A 1 101 ? 6.855 -3.918 0.557 1.00 84.06 101 LEU A C 1
ATOM 789 O O . LEU A 1 101 ? 7.233 -2.739 0.553 1.00 84.06 101 LEU A O 1
ATOM 793 N N . VAL A 1 102 ? 6.262 -4.474 1.613 1.00 75.62 102 VAL A N 1
ATOM 794 C CA . VAL A 1 102 ? 6.106 -3.818 2.920 1.00 75.62 102 VAL A CA 1
ATOM 795 C C . VAL A 1 102 ? 6.980 -4.574 3.913 1.00 75.62 102 VAL A C 1
ATOM 797 O O . VAL A 1 102 ? 6.576 -5.590 4.465 1.00 75.62 102 VAL A O 1
ATOM 800 N N . GLY A 1 103 ? 8.207 -4.095 4.128 1.00 73.00 103 GLY A N 1
ATOM 801 C CA . GLY A 1 103 ? 9.227 -4.896 4.811 1.00 73.00 103 GLY A CA 1
ATOM 802 C C . GLY A 1 103 ? 9.791 -5.961 3.868 1.00 73.00 103 GLY A C 1
ATOM 803 O O . GLY A 1 103 ? 10.269 -5.600 2.790 1.00 73.00 103 GLY A O 1
ATOM 804 N N . GLU A 1 104 ? 9.753 -7.234 4.270 1.00 63.53 104 GLU A N 1
ATOM 805 C CA . GLU A 1 104 ? 10.197 -8.385 3.457 1.00 63.53 104 GLU A CA 1
ATOM 806 C C . GLU A 1 104 ? 9.049 -9.110 2.737 1.00 63.53 104 GLU A C 1
ATOM 808 O O . GLU A 1 104 ? 9.296 -9.935 1.862 1.00 63.53 104 GLU A O 1
ATOM 813 N N . GLU A 1 105 ? 7.795 -8.781 3.054 1.00 67.31 105 GLU A N 1
ATOM 814 C CA . GLU A 1 105 ? 6.626 -9.433 2.463 1.00 67.31 105 GLU A CA 1
ATOM 815 C C . GLU A 1 105 ? 6.093 -8.663 1.248 1.00 67.31 105 GLU A C 1
ATOM 817 O O . GLU A 1 105 ? 5.997 -7.428 1.251 1.00 67.31 105 GLU A O 1
ATOM 822 N N . ALA A 1 106 ? 5.704 -9.411 0.212 1.00 70.25 106 ALA A N 1
ATOM 823 C CA . ALA A 1 106 ? 4.940 -8.889 -0.913 1.00 70.25 106 ALA A CA 1
ATOM 824 C C . ALA A 1 106 ? 3.510 -8.593 -0.450 1.00 70.25 106 ALA A C 1
ATOM 826 O O . ALA A 1 106 ? 2.767 -9.494 -0.066 1.00 70.25 106 ALA A O 1
ATOM 827 N N . ALA A 1 107 ? 3.137 -7.317 -0.463 1.00 71.19 107 ALA A N 1
ATOM 828 C CA . ALA A 1 107 ? 1.850 -6.861 0.042 1.00 71.19 107 ALA A CA 1
ATOM 829 C C . ALA A 1 107 ? 0.833 -6.623 -1.078 1.00 71.19 107 ALA A C 1
ATOM 831 O O . ALA A 1 107 ? -0.350 -6.900 -0.890 1.00 71.19 107 ALA A O 1
ATOM 832 N N . TYR A 1 108 ? 1.283 -6.108 -2.227 1.00 74.50 108 TYR A N 1
ATOM 833 C CA . TYR A 1 108 ? 0.407 -5.745 -3.343 1.00 74.50 108 TYR A CA 1
ATOM 834 C C . TYR A 1 108 ? 1.071 -6.034 -4.677 1.00 74.50 108 TYR A C 1
ATOM 836 O O . TYR A 1 108 ? 2.291 -5.955 -4.797 1.00 74.50 108 TYR A O 1
ATOM 844 N N . HIS A 1 109 ? 0.256 -6.345 -5.673 1.00 75.75 109 HIS A N 1
ATOM 845 C CA . HIS A 1 109 ? 0.705 -6.732 -6.996 1.00 75.75 109 HIS A CA 1
ATOM 846 C C . HIS A 1 109 ? -0.228 -6.114 -8.031 1.00 75.75 109 HIS A C 1
ATOM 848 O O . HIS A 1 109 ? -1.451 -6.200 -7.889 1.00 75.75 109 HIS A O 1
ATOM 854 N N . LEU A 1 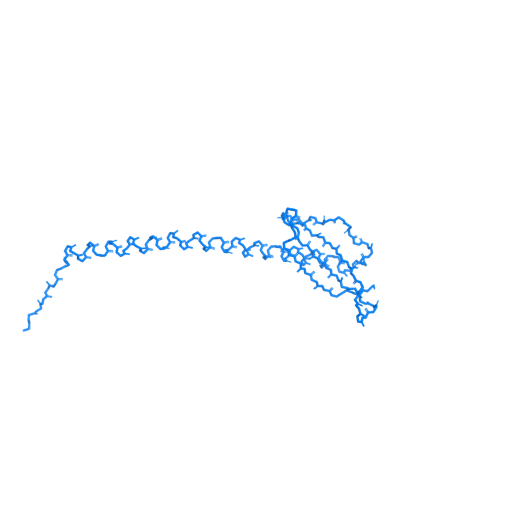110 ? 0.352 -5.446 -9.021 1.00 79.12 110 LEU A N 1
ATOM 855 C CA . LEU A 1 110 ? -0.368 -4.754 -10.078 1.00 79.12 110 LEU A CA 1
ATOM 856 C C . LEU A 1 110 ? 0.240 -5.156 -11.417 1.00 79.12 110 LEU A C 1
ATOM 858 O O . LEU A 1 110 ? 1.452 -5.058 -11.587 1.00 79.12 110 LEU A O 1
ATOM 862 N N . GLU A 1 111 ? -0.595 -5.606 -12.347 1.00 80.31 111 GLU A N 1
ATOM 863 C CA . GLU A 1 111 ? -0.163 -6.052 -13.670 1.00 80.31 111 GLU A CA 1
ATOM 864 C C . GLU A 1 111 ? -0.769 -5.169 -14.762 1.00 80.31 111 GLU A C 1
ATOM 866 O O . GLU A 1 111 ? -1.930 -4.765 -14.680 1.00 80.31 111 GLU A O 1
ATOM 871 N N . THR A 1 112 ? 0.011 -4.877 -15.798 1.00 77.25 112 THR A N 1
ATOM 872 C CA . THR A 1 112 ? -0.442 -4.175 -17.002 1.00 77.25 112 THR A CA 1
ATOM 873 C C . THR A 1 112 ? 0.294 -4.691 -18.235 1.00 77.25 112 THR A C 1
ATOM 875 O O . THR A 1 112 ? 1.321 -5.355 -18.125 1.00 77.25 112 THR A O 1
ATOM 878 N N . LEU A 1 113 ? -0.216 -4.399 -19.429 1.00 75.31 113 LEU A N 1
ATOM 879 C CA . LEU A 1 113 ? 0.440 -4.760 -20.687 1.00 75.31 113 LEU A CA 1
ATOM 880 C C . LEU A 1 113 ? 1.228 -3.563 -21.225 1.00 75.31 113 LEU A C 1
ATOM 882 O O . LEU A 1 113 ? 0.694 -2.461 -21.330 1.00 75.31 113 LEU A O 1
ATOM 886 N N . VAL A 1 114 ? 2.486 -3.794 -21.595 1.00 72.88 114 VAL A N 1
ATOM 887 C CA . VAL A 1 114 ? 3.402 -2.784 -22.146 1.00 72.88 114 VAL A CA 1
ATOM 888 C C . VAL A 1 114 ? 3.951 -3.292 -23.477 1.00 72.88 114 VAL A C 1
ATOM 890 O O . VAL A 1 114 ? 4.161 -4.494 -23.654 1.00 72.88 114 VAL A O 1
ATOM 893 N N . HIS A 1 115 ? 4.152 -2.401 -24.449 1.00 65.00 115 HIS A N 1
ATOM 894 C CA . HIS A 1 115 ? 4.800 -2.776 -25.707 1.00 65.00 115 HIS A CA 1
ATOM 895 C C . HIS A 1 115 ? 6.298 -3.035 -25.513 1.00 65.00 115 HIS A C 1
ATOM 897 O O . HIS A 1 115 ? 6.934 -2.420 -24.660 1.00 65.00 115 HIS A O 1
ATOM 903 N N . GLN A 1 116 ? 6.825 -3.993 -26.284 1.00 59.31 116 GLN A N 1
ATOM 904 C CA . GLN A 1 116 ? 8.260 -4.295 -26.325 1.00 59.31 116 GLN A CA 1
ATOM 905 C C . GLN A 1 116 ? 9.099 -3.130 -26.840 1.00 59.31 116 GLN A C 1
ATOM 907 O O . GLN A 1 116 ? 8.647 -2.469 -27.802 1.00 59.31 116 GLN A O 1
#

Radius of gyration: 27.86 Å; Cα contacts (8 Å, |Δi|>4): 134; chains: 1; bounding box: 76×29×70 Å

Nearest PDB structures (foldseek):
  4ttz-assembly1_C  TM=6.167E-01  e=5.996E-01  Chlamydomonas reinhardtii
  4u2i-assembly2_D  TM=5.040E-01  e=1.104E+00  Chlamydomonas reinhardtii
  4ttx-assembly3_F  TM=5.213E-01  e=1.410E+00  Chlamydomonas reinhardtii
  5tte-assembly1_E  TM=3.452E-01  e=5.401E+00  Homo sapiens

Secondary structure (DSSP, 8-state):
------PPPHHHHHHHHHHHHHHHHHHHHHHHHHHHHHHHHHHHHHHHHHHHHHHHHHTTS-GGGS-SSPEEPTTSS-EEEEEEEE-TT-TTEEEEEEEEEETTEEEEEEEEEEE-

Solvent-accessible surface area (backbone atoms only — not comparable to full-atom values): 6762 Å² total; per-residue (Å²): 134,85,79,76,81,76,68,87,47,74,64,56,54,54,51,51,51,51,54,50,52,52,52,49,52,51,50,67,56,47,52,60,52,53,51,50,51,50,54,51,51,51,52,50,52,54,43,51,52,50,25,48,54,54,47,60,69,46,67,85,47,56,74,87,75,53,59,92,58,61,43,74,42,85,100,56,85,44,28,33,35,62,48,70,43,81,30,91,92,41,89,62,32,25,37,34,34,26,36,22,26,61,82,93,44,80,73,47,77,48,76,50,82,41,73,111

pLDDT: mean 79.67, std 9.94, range [39.16, 91.88]

Sequence (116 aa):
MKKLSRGISLLEVVVAMQCTALLLVLICRVLPLARRQVKEADKRLGGALAAQNVLEEYMSVPPREWPRTPVMVEGTRFRVKLEALPYRENNKLMLASATVLVGEEAAYHLETLVHQ

Mean predicted aligned error: 11.53 Å